Protein AF-A0A7S0RFP2-F1 (afdb_monomer_lite)

Foldseek 3Di:
DDDCPVVLLLVLLVVLQVVLCPVVPQFRDLVSVLVLVCQLCVPDDDDPVRSVVVLCVLCVVANVRGHGSVSSSCQCVPPPPVSNPPSVSSCVSNVPPPPPDDPPCPVVVVVVVVVVVVVVVVVVVVVVVVVVVVVVVVVVVVVVVVVVVVVVVVVVVVD

Sequence (159 aa):
GHCPEHEALEWKVAKVFVMFDLDADGLLCTEELENLMRRVNPHMEFSKEHMASIVSEVFNLYGPTGLPFPGLLATYKADDEAAQGNIDHDLQVLGIEVATACTCNMEMVKARTAEEAAQLRRQIKDLTASKEQAVAEQAARLAEVEARAGELERQVERQ

Structure (mmCIF, N/CA/C/O backbone):
data_AF-A0A7S0RFP2-F1
#
_entry.id   AF-A0A7S0RFP2-F1
#
loop_
_atom_site.group_PDB
_atom_site.id
_atom_site.type_symbol
_atom_site.label_atom_id
_atom_site.label_alt_id
_atom_site.label_comp_id
_atom_site.label_asym_id
_atom_site.label_entity_id
_atom_site.label_seq_id
_atom_site.pdbx_PDB_ins_code
_atom_site.Cartn_x
_atom_site.Cartn_y
_atom_site.Cartn_z
_atom_site.occupancy
_atom_site.B_iso_or_equiv
_atom_site.auth_seq_id
_atom_site.auth_comp_id
_atom_site.auth_asym_id
_atom_site.auth_atom_id
_atom_site.pdbx_PDB_model_num
ATOM 1 N N . GLY A 1 1 ? 22.056 -12.908 26.972 1.00 34.19 1 GLY A N 1
ATOM 2 C CA . GLY A 1 1 ? 21.755 -12.614 25.561 1.00 34.19 1 GLY A CA 1
ATOM 3 C C . GLY A 1 1 ? 20.376 -12.013 25.528 1.00 34.19 1 GLY A C 1
ATOM 4 O O . GLY A 1 1 ? 19.515 -12.558 26.199 1.00 34.19 1 GLY A O 1
ATOM 5 N N . HIS A 1 2 ? 20.226 -10.859 24.884 1.00 34.53 2 HIS A N 1
ATOM 6 C CA . HIS A 1 2 ? 18.984 -10.083 24.805 1.00 34.53 2 HIS A CA 1
ATOM 7 C C . HIS A 1 2 ? 17.819 -10.973 24.337 1.00 34.53 2 HIS A C 1
ATOM 9 O O . HIS A 1 2 ? 17.959 -11.662 23.327 1.00 34.53 2 HIS A O 1
ATOM 15 N N . CYS A 1 3 ? 16.708 -10.994 25.074 1.00 36.12 3 CYS A N 1
ATOM 16 C CA . CYS A 1 3 ? 15.490 -11.668 24.629 1.00 36.12 3 CYS A CA 1
ATOM 17 C C . CYS A 1 3 ? 14.916 -10.905 23.416 1.00 36.12 3 CYS A C 1
ATOM 19 O O . CYS A 1 3 ? 14.792 -9.682 23.488 1.00 36.12 3 CYS A O 1
ATOM 21 N N . PRO A 1 4 ? 14.571 -11.581 22.304 1.00 50.31 4 PRO A N 1
ATOM 22 C CA . PRO A 1 4 ? 14.165 -10.956 21.041 1.00 50.31 4 PRO A CA 1
ATOM 23 C C . PRO A 1 4 ? 12.692 -10.501 21.039 1.00 50.31 4 PRO A C 1
ATOM 25 O O . PRO A 1 4 ? 12.039 -10.510 19.999 1.00 50.31 4 PRO A O 1
ATOM 28 N N . GLU A 1 5 ? 12.135 -10.121 22.192 1.00 48.31 5 GLU A N 1
ATOM 29 C CA . GLU A 1 5 ? 10.727 -9.704 22.302 1.00 48.31 5 GLU A CA 1
ATOM 30 C C . GLU A 1 5 ? 10.433 -8.462 21.447 1.00 48.31 5 GLU A C 1
ATOM 32 O O . GLU A 1 5 ? 9.402 -8.396 20.779 1.00 48.31 5 GLU A O 1
ATOM 37 N N . HIS A 1 6 ? 11.388 -7.529 21.364 1.00 49.31 6 HIS A N 1
ATOM 38 C CA . HIS A 1 6 ? 11.280 -6.346 20.506 1.00 49.31 6 HIS A CA 1
ATOM 39 C C . HIS A 1 6 ? 11.268 -6.682 19.007 1.00 49.31 6 HIS A C 1
ATOM 41 O O . HIS A 1 6 ? 10.477 -6.108 18.263 1.00 49.31 6 HIS A O 1
ATOM 47 N N . GLU A 1 7 ? 12.099 -7.629 18.560 1.00 53.38 7 GLU A N 1
ATOM 48 C CA . GLU A 1 7 ? 12.189 -8.016 17.143 1.00 53.38 7 GLU A CA 1
ATOM 49 C C . GLU A 1 7 ? 10.944 -8.814 16.706 1.00 53.38 7 GLU A C 1
ATOM 51 O O . GLU A 1 7 ? 10.491 -8.719 15.563 1.00 53.38 7 GLU A O 1
ATOM 56 N N . ALA A 1 8 ? 10.328 -9.542 17.646 1.00 71.31 8 ALA A N 1
ATOM 57 C CA . ALA A 1 8 ? 9.048 -10.206 17.434 1.00 71.31 8 ALA A CA 1
ATOM 58 C C . ALA A 1 8 ? 7.892 -9.204 17.277 1.00 71.31 8 ALA A C 1
ATOM 60 O O . ALA A 1 8 ? 7.051 -9.398 16.399 1.00 71.31 8 ALA A O 1
ATOM 61 N N . LEU A 1 9 ? 7.850 -8.133 18.080 1.00 79.38 9 LEU A N 1
ATOM 62 C CA . LEU A 1 9 ? 6.803 -7.108 17.997 1.00 79.38 9 LEU A CA 1
ATOM 63 C C . LEU A 1 9 ? 6.815 -6.384 16.646 1.00 79.38 9 LEU A C 1
ATOM 65 O O . LEU A 1 9 ? 5.778 -6.268 15.999 1.00 79.38 9 LEU A O 1
ATOM 69 N N . GLU A 1 10 ? 7.983 -5.931 16.191 1.00 82.81 10 GLU A N 1
ATOM 70 C CA . GLU A 1 10 ? 8.104 -5.198 14.923 1.00 82.81 10 GLU A CA 1
ATOM 71 C C . GLU A 1 10 ? 7.650 -6.044 13.735 1.00 82.81 10 GLU A C 1
ATOM 73 O O . GLU A 1 10 ? 6.911 -5.572 12.870 1.00 82.81 10 GLU A O 1
ATOM 78 N N . TRP A 1 11 ? 8.031 -7.321 13.722 1.00 83.38 11 TRP A N 1
ATOM 79 C CA . TRP A 1 11 ? 7.605 -8.248 12.682 1.00 83.38 11 TRP A CA 1
ATOM 80 C C . TRP A 1 11 ? 6.096 -8.539 12.728 1.00 83.38 11 TRP A C 1
ATOM 82 O O . TRP A 1 11 ? 5.444 -8.589 11.683 1.00 83.38 11 TRP A O 1
ATOM 92 N N . LYS A 1 12 ? 5.525 -8.690 13.927 1.00 84.00 12 LYS A N 1
ATOM 93 C CA . LYS A 1 12 ? 4.082 -8.872 14.142 1.00 84.00 12 LYS A CA 1
ATOM 94 C C . LYS A 1 12 ? 3.276 -7.673 13.639 1.00 84.00 12 LYS A C 1
ATOM 96 O O . LYS A 1 12 ? 2.341 -7.845 12.860 1.00 84.00 12 LYS A O 1
ATOM 101 N N . VAL A 1 13 ? 3.682 -6.460 14.010 1.00 87.88 13 VAL A N 1
ATOM 102 C CA . VAL A 1 13 ? 3.045 -5.222 13.538 1.00 87.88 13 VAL A CA 1
ATOM 103 C C . VAL A 1 13 ? 3.199 -5.076 12.025 1.00 87.88 13 VAL A C 1
ATOM 105 O O . VAL A 1 13 ? 2.250 -4.681 11.356 1.00 87.88 13 VAL A O 1
ATOM 108 N N . ALA A 1 14 ? 4.342 -5.463 11.451 1.00 88.12 14 ALA A N 1
ATOM 109 C CA . ALA A 1 14 ? 4.543 -5.409 10.002 1.00 88.12 14 ALA A CA 1
ATOM 110 C C . ALA A 1 14 ? 3.559 -6.315 9.246 1.00 88.12 14 ALA A C 1
ATOM 112 O O . ALA A 1 14 ? 3.094 -5.954 8.167 1.00 88.12 14 ALA A O 1
ATOM 113 N N . LYS A 1 15 ? 3.201 -7.475 9.815 1.00 87.81 15 LYS A N 1
ATOM 114 C CA . LYS A 1 15 ? 2.176 -8.359 9.239 1.00 87.81 15 LYS A CA 1
ATOM 115 C C . LYS A 1 15 ? 0.796 -7.719 9.226 1.00 87.81 15 LYS A C 1
ATOM 117 O O . LYS A 1 15 ? 0.098 -7.848 8.225 1.00 87.81 15 LYS A O 1
ATOM 122 N N . VAL A 1 16 ? 0.427 -7.033 10.305 1.00 88.50 16 VAL A N 1
ATOM 123 C CA . VAL A 1 16 ? -0.827 -6.275 10.366 1.00 88.50 16 VAL A CA 1
ATOM 124 C C . VAL A 1 16 ? -0.789 -5.137 9.349 1.00 88.50 16 VAL A C 1
ATOM 126 O O . VAL A 1 16 ? -1.684 -5.042 8.522 1.00 88.50 16 VAL A O 1
ATOM 129 N N . PHE A 1 17 ? 0.281 -4.342 9.334 1.00 90.44 17 PHE A N 1
ATOM 130 C CA . PHE A 1 17 ? 0.429 -3.204 8.428 1.00 90.44 17 PHE A CA 1
ATOM 131 C C . PHE A 1 17 ? 0.223 -3.600 6.959 1.00 90.44 17 PHE A C 1
ATOM 133 O O . PHE A 1 17 ? -0.669 -3.082 6.302 1.00 90.44 17 PHE A O 1
ATOM 140 N N . VAL A 1 18 ? 0.965 -4.603 6.479 1.00 89.69 18 VAL A N 1
ATOM 141 C CA . VAL A 1 18 ? 0.877 -5.085 5.086 1.00 89.69 18 VAL A CA 1
ATOM 142 C C . VAL A 1 18 ? -0.489 -5.699 4.754 1.00 89.69 18 VAL A C 1
ATOM 144 O O . VAL A 1 18 ? -0.877 -5.742 3.593 1.00 89.69 18 VAL A O 1
ATOM 147 N N . MET A 1 19 ? -1.230 -6.206 5.742 1.00 88.44 19 MET A N 1
ATOM 148 C CA . MET A 1 19 ? -2.577 -6.737 5.508 1.00 88.44 19 MET A CA 1
ATOM 149 C C . MET A 1 19 ? -3.609 -5.632 5.242 1.00 88.44 19 MET A C 1
ATOM 151 O O . MET A 1 19 ? -4.615 -5.897 4.579 1.00 88.44 19 MET A O 1
ATOM 155 N N . PHE A 1 20 ? -3.394 -4.440 5.799 1.00 91.56 20 PHE A N 1
ATOM 156 C CA . PHE A 1 20 ? -4.343 -3.331 5.732 1.00 91.56 20 PHE A CA 1
ATOM 157 C C . PHE A 1 20 ? -3.928 -2.213 4.779 1.00 91.56 20 PHE A C 1
ATOM 159 O O . PHE A 1 20 ? -4.813 -1.482 4.369 1.00 91.56 20 PHE A O 1
ATOM 166 N N . ASP A 1 21 ? -2.653 -2.119 4.406 1.00 91.00 21 ASP A N 1
ATOM 167 C CA . ASP A 1 21 ? -2.139 -1.262 3.329 1.00 91.00 21 ASP A CA 1
ATOM 168 C C . ASP A 1 21 ? -2.507 -1.890 1.967 1.00 91.00 21 ASP A C 1
ATOM 170 O O . ASP A 1 21 ? -1.770 -2.708 1.407 1.00 91.00 21 ASP A O 1
ATOM 174 N N . LEU A 1 22 ? -3.734 -1.628 1.506 1.00 90.06 22 LEU A N 1
ATOM 175 C CA . LEU A 1 22 ? -4.366 -2.292 0.363 1.00 90.06 22 LEU A CA 1
ATOM 176 C C . LEU A 1 22 ? -3.885 -1.736 -0.976 1.00 90.06 22 LEU A C 1
ATOM 178 O O . LEU A 1 22 ? -3.852 -2.481 -1.962 1.00 90.06 22 LEU A O 1
ATOM 182 N N . ASP A 1 23 ? -3.560 -0.447 -1.029 1.00 90.12 23 ASP A N 1
ATOM 183 C CA . ASP A 1 23 ? -3.013 0.201 -2.221 1.00 90.12 23 ASP A CA 1
ATOM 184 C C . ASP A 1 23 ? -1.473 0.210 -2.254 1.00 90.12 23 ASP A C 1
ATOM 186 O O . ASP A 1 23 ? -0.891 0.502 -3.306 1.00 90.12 23 ASP A O 1
ATOM 190 N N . ALA A 1 24 ? -0.830 -0.243 -1.170 1.00 89.50 24 ALA A N 1
ATOM 191 C CA . ALA A 1 24 ? 0.615 -0.378 -1.021 1.00 89.50 24 ALA A CA 1
ATOM 192 C C . ALA A 1 24 ? 1.357 0.961 -1.163 1.00 89.50 24 ALA A C 1
ATOM 194 O O . ALA A 1 24 ? 2.487 1.001 -1.672 1.00 89.50 24 ALA A O 1
ATOM 195 N N . ASP A 1 25 ? 0.726 2.059 -0.736 1.00 90.25 25 ASP A N 1
ATOM 196 C CA . ASP A 1 25 ? 1.334 3.389 -0.710 1.00 90.25 25 ASP A CA 1
ATOM 197 C C . ASP A 1 25 ? 2.289 3.578 0.492 1.00 90.25 25 ASP A C 1
ATOM 199 O O . ASP A 1 25 ? 3.114 4.501 0.508 1.00 90.25 25 ASP A O 1
ATOM 203 N N . GLY A 1 26 ? 2.249 2.645 1.452 1.00 91.44 26 GLY A N 1
ATOM 204 C CA . GLY A 1 26 ? 3.067 2.644 2.659 1.00 91.44 26 GLY A CA 1
ATOM 205 C C . GLY A 1 26 ? 2.483 3.460 3.816 1.00 91.44 26 GLY A C 1
ATOM 206 O O . GLY A 1 26 ? 3.211 3.727 4.784 1.00 91.44 26 GLY A O 1
ATOM 207 N N . LEU A 1 27 ? 1.209 3.855 3.746 1.00 93.75 27 LEU A N 1
ATOM 208 C CA . LEU A 1 27 ? 0.464 4.624 4.740 1.00 93.75 27 LEU A CA 1
ATOM 209 C C . LEU A 1 27 ? -0.941 4.034 4.918 1.00 93.75 27 LEU A C 1
ATOM 211 O O . LEU A 1 27 ? -1.710 3.954 3.980 1.00 93.75 27 LEU A O 1
ATOM 215 N N . LEU A 1 28 ? -1.355 3.733 6.152 1.00 92.56 28 LEU A N 1
ATOM 216 C CA . LEU A 1 28 ? -2.760 3.380 6.375 1.00 92.56 28 LEU A CA 1
ATOM 217 C C . LEU A 1 28 ? -3.619 4.644 6.300 1.00 92.56 28 LEU A C 1
ATOM 219 O O . LEU A 1 28 ? -3.530 5.523 7.171 1.00 92.56 28 LEU A O 1
ATOM 223 N N . CYS A 1 29 ? -4.462 4.728 5.276 1.00 93.50 29 CYS A N 1
ATOM 224 C CA . CYS A 1 29 ? -5.453 5.784 5.146 1.00 93.50 29 CYS A CA 1
ATOM 225 C C . CYS A 1 29 ? -6.606 5.587 6.147 1.00 93.50 29 CYS A C 1
ATOM 227 O O . CYS A 1 29 ? -6.672 4.602 6.889 1.00 93.50 29 CYS A O 1
ATOM 229 N N . THR A 1 30 ? -7.538 6.545 6.201 1.00 91.75 30 THR A N 1
ATOM 230 C CA . THR A 1 30 ? -8.682 6.480 7.125 1.00 91.75 30 THR A CA 1
ATOM 231 C C . THR A 1 30 ? -9.455 5.176 6.960 1.00 91.75 30 THR A C 1
ATOM 233 O O . THR A 1 30 ? -9.667 4.478 7.943 1.00 91.75 30 THR A O 1
ATOM 236 N N . GLU A 1 31 ? -9.821 4.799 5.733 1.00 91.25 31 GLU A N 1
ATOM 237 C CA . GLU A 1 31 ? -10.618 3.592 5.478 1.00 91.25 31 GLU A CA 1
ATOM 238 C C . GLU A 1 31 ? -9.897 2.305 5.905 1.00 91.25 31 GLU A C 1
ATOM 240 O O . GLU A 1 31 ? -10.514 1.403 6.478 1.00 91.25 31 GLU A O 1
ATOM 245 N N . GLU A 1 32 ? -8.589 2.227 5.678 1.00 92.25 32 GLU A N 1
ATOM 246 C CA . GLU A 1 32 ? -7.765 1.072 6.040 1.00 92.25 32 GLU A CA 1
ATOM 247 C C . GLU A 1 32 ? -7.588 0.948 7.551 1.00 92.25 32 GLU A C 1
ATOM 249 O O . GLU A 1 32 ? -7.737 -0.146 8.104 1.00 92.25 32 GLU A O 1
ATOM 254 N N . LEU A 1 33 ? -7.357 2.071 8.237 1.00 89.94 33 LEU A N 1
ATOM 255 C CA . LEU A 1 33 ? -7.260 2.103 9.691 1.00 89.94 33 LEU A CA 1
ATOM 256 C C . LEU A 1 33 ? -8.611 1.796 10.356 1.00 89.94 33 LEU A C 1
ATOM 258 O O . LEU A 1 33 ? -8.660 1.045 11.330 1.00 89.94 33 LEU A O 1
ATOM 262 N N . GLU A 1 34 ? -9.723 2.302 9.814 1.00 89.94 34 GLU A N 1
ATOM 263 C CA . GLU A 1 34 ? -11.065 1.936 10.279 1.00 89.94 34 GLU A CA 1
ATOM 264 C C . GLU A 1 34 ? -11.323 0.432 10.131 1.00 89.94 34 GLU A C 1
ATOM 266 O O . GLU A 1 34 ? -11.903 -0.205 11.016 1.00 89.94 34 GLU A O 1
ATOM 271 N N . ASN A 1 35 ? -10.914 -0.145 8.999 1.00 89.56 35 ASN A N 1
ATOM 272 C CA . ASN A 1 35 ? -11.055 -1.570 8.736 1.00 89.56 35 ASN A CA 1
ATOM 273 C C . ASN A 1 35 ? -10.214 -2.398 9.717 1.00 89.56 35 ASN A C 1
ATOM 275 O O . ASN A 1 35 ? -10.705 -3.398 10.245 1.00 89.56 35 ASN A O 1
ATOM 279 N N . LEU A 1 36 ? -8.992 -1.948 10.018 1.00 89.25 36 LEU A N 1
ATOM 280 C CA . LEU A 1 36 ? -8.151 -2.529 11.061 1.00 89.25 36 LEU A CA 1
ATOM 281 C C . LEU A 1 36 ? -8.886 -2.526 12.397 1.00 89.25 36 LEU A C 1
ATOM 283 O O . LEU A 1 36 ? -9.108 -3.599 12.955 1.00 89.25 36 LEU A O 1
ATOM 287 N N . MET A 1 37 ? -9.356 -1.361 12.854 1.00 86.56 37 MET A N 1
ATOM 288 C CA . MET A 1 37 ? -10.046 -1.208 14.140 1.00 86.56 37 MET A CA 1
ATOM 289 C C . MET A 1 37 ? -11.304 -2.076 14.256 1.00 86.56 37 MET A C 1
ATOM 291 O O . MET A 1 37 ? -11.516 -2.714 15.288 1.00 86.56 37 MET A O 1
ATOM 295 N N . ARG A 1 38 ? -12.123 -2.151 13.198 1.00 87.00 38 ARG A N 1
ATOM 296 C CA . ARG A 1 38 ? -13.321 -3.010 13.181 1.00 87.00 38 ARG A CA 1
ATOM 297 C C . ARG A 1 38 ? -12.973 -4.492 13.218 1.00 87.00 38 ARG A C 1
ATOM 299 O O . ARG A 1 38 ? -13.678 -5.260 13.867 1.00 87.00 38 ARG A O 1
ATOM 306 N N . ARG A 1 39 ? -11.919 -4.909 12.512 1.00 86.50 39 ARG A N 1
ATOM 307 C CA . ARG A 1 39 ? -11.520 -6.318 12.482 1.00 86.50 39 ARG A CA 1
ATOM 308 C C . ARG A 1 39 ? -10.881 -6.772 13.787 1.00 86.50 39 ARG A C 1
ATOM 310 O O . ARG A 1 39 ? -11.156 -7.894 14.186 1.00 86.50 39 ARG A O 1
ATOM 317 N N . VAL A 1 40 ? -10.081 -5.936 14.452 1.00 83.75 40 VAL A N 1
ATOM 318 C CA . VAL A 1 40 ? -9.489 -6.295 15.757 1.00 83.75 40 VAL A CA 1
ATOM 319 C C . VAL A 1 40 ? -10.510 -6.238 16.899 1.00 83.75 40 VAL A C 1
ATOM 321 O O . VAL A 1 40 ? -10.383 -6.981 17.866 1.00 83.75 40 VAL A O 1
ATOM 324 N N . ASN A 1 41 ? -11.566 -5.423 16.769 1.00 81.00 41 ASN A N 1
ATOM 325 C CA . ASN A 1 41 ? -12.629 -5.284 17.769 1.00 81.00 41 ASN A CA 1
ATOM 326 C C . ASN A 1 41 ? -14.029 -5.551 17.178 1.00 81.00 41 ASN A C 1
ATOM 328 O O . ASN A 1 41 ? -14.871 -4.650 17.151 1.00 81.00 41 ASN A O 1
ATOM 332 N N . PRO A 1 42 ? -14.342 -6.792 16.756 1.00 78.00 42 PRO A N 1
ATOM 333 C CA . PRO A 1 42 ? -15.610 -7.113 16.091 1.00 78.00 42 PRO A CA 1
ATOM 334 C C . PRO A 1 42 ? -16.843 -6.960 16.997 1.00 78.00 42 PRO A C 1
ATOM 336 O O . PRO A 1 42 ? -17.970 -6.916 16.512 1.00 78.00 42 PRO A O 1
ATOM 339 N N . HIS A 1 43 ? -16.645 -6.889 18.315 1.00 75.19 43 HIS A N 1
ATOM 340 C CA . HIS A 1 43 ? -17.710 -6.711 19.304 1.00 75.19 43 HIS A CA 1
ATOM 341 C C . HIS A 1 43 ? -17.973 -5.244 19.665 1.00 75.19 43 HIS A C 1
ATOM 343 O O . HIS A 1 43 ? -18.878 -4.967 20.451 1.00 75.19 43 HIS A O 1
ATOM 349 N N . MET A 1 44 ? -17.181 -4.312 19.130 1.00 76.38 44 MET A N 1
ATOM 350 C CA . MET A 1 44 ? -17.283 -2.892 19.439 1.00 76.38 44 MET A CA 1
ATOM 351 C C . MET A 1 44 ? -17.885 -2.143 18.250 1.00 76.38 44 MET A C 1
ATOM 353 O O . MET A 1 44 ? -17.263 -1.993 17.200 1.00 76.38 44 MET A O 1
ATOM 357 N N . GLU A 1 45 ? -19.113 -1.656 18.418 1.00 74.94 45 GLU A N 1
ATOM 358 C CA . GLU A 1 45 ? -19.753 -0.802 17.421 1.00 74.94 45 GLU A CA 1
ATOM 359 C C . GLU A 1 45 ? -19.342 0.653 17.648 1.00 74.94 45 GLU A C 1
ATOM 361 O O . GLU A 1 45 ? -19.824 1.332 18.555 1.00 74.94 45 GLU A O 1
ATOM 366 N N . PHE A 1 46 ? -18.441 1.150 16.807 1.00 76.50 46 PHE A N 1
ATOM 367 C CA . PHE A 1 46 ? -18.144 2.574 16.754 1.00 76.50 46 PHE A CA 1
ATOM 368 C C . PHE A 1 46 ? -19.156 3.280 15.854 1.00 76.50 46 PHE A C 1
ATOM 370 O O . PHE A 1 46 ? -19.360 2.895 14.698 1.00 76.50 46 PHE A O 1
ATOM 377 N N . SER A 1 47 ? -19.754 4.364 16.353 1.00 85.75 47 SER A N 1
ATOM 378 C CA . SER A 1 47 ? -20.445 5.309 15.478 1.00 85.75 47 SER A CA 1
ATOM 379 C C . SER A 1 47 ? -19.446 5.902 14.478 1.00 85.75 47 SER A C 1
ATOM 381 O O . SER A 1 47 ? -18.249 6.006 14.762 1.00 85.75 47 SER A O 1
ATOM 383 N N . LYS A 1 48 ? -19.929 6.322 13.302 1.00 83.81 48 LYS A N 1
ATOM 384 C CA . LYS A 1 48 ? -19.070 6.947 12.280 1.00 83.81 48 LYS A CA 1
ATOM 385 C C . LYS A 1 48 ? -18.308 8.160 12.826 1.00 83.81 48 LYS A C 1
ATOM 387 O O . LYS A 1 48 ? -17.148 8.353 12.489 1.00 83.81 48 LYS A O 1
ATOM 392 N N . GLU A 1 49 ? -18.943 8.944 13.694 1.00 86.75 49 GLU A N 1
ATOM 393 C CA . GLU A 1 49 ? -18.344 10.139 14.297 1.00 86.75 49 GLU A CA 1
ATOM 394 C C . GLU A 1 49 ? -17.243 9.793 15.308 1.00 86.75 49 GLU A C 1
ATOM 396 O O . GLU A 1 49 ? -16.172 10.394 15.271 1.00 86.75 49 GLU A O 1
ATOM 401 N N . HIS A 1 50 ? -17.456 8.791 16.171 1.00 86.19 50 HIS A N 1
ATOM 402 C CA . HIS A 1 50 ? -16.418 8.345 17.107 1.00 86.19 50 HIS A CA 1
ATOM 403 C C . HIS A 1 50 ? -15.236 7.705 16.383 1.00 86.19 50 HIS A C 1
ATOM 405 O O . HIS A 1 50 ? -14.093 7.980 16.735 1.00 86.19 50 HIS A O 1
ATOM 411 N N . MET A 1 51 ? -15.501 6.905 15.348 1.00 87.50 51 MET A N 1
ATOM 412 C CA . MET A 1 51 ? -14.452 6.311 14.524 1.00 87.50 51 MET A CA 1
ATOM 413 C C . MET A 1 51 ? -13.576 7.395 13.878 1.00 87.50 51 MET A C 1
ATOM 415 O O . MET A 1 51 ? -12.359 7.379 14.043 1.00 87.50 51 MET A O 1
ATOM 419 N N . ALA A 1 52 ? -14.191 8.394 13.236 1.00 87.50 52 ALA A N 1
ATOM 420 C CA . ALA A 1 52 ? -13.464 9.510 12.635 1.00 87.50 52 ALA A CA 1
ATOM 421 C C . ALA A 1 52 ? -12.659 10.315 13.672 1.00 87.50 52 ALA A C 1
ATOM 423 O O . ALA A 1 52 ? -11.537 10.731 13.386 1.00 87.50 52 ALA A O 1
ATOM 424 N N . SER A 1 53 ? -13.199 10.505 14.882 1.00 90.06 53 SER A N 1
ATOM 425 C CA . SER A 1 53 ? -12.494 11.194 15.970 1.00 90.06 53 SER A CA 1
ATOM 426 C C . SER A 1 53 ? -11.243 10.436 16.415 1.00 90.06 53 SER A C 1
ATOM 428 O O . SER A 1 53 ? -10.186 11.046 16.555 1.00 90.06 53 SER A O 1
ATOM 430 N N . ILE A 1 54 ? -11.346 9.118 16.607 1.00 86.19 54 ILE A N 1
ATOM 431 C CA . ILE A 1 54 ? -10.214 8.275 17.015 1.00 86.19 54 ILE A CA 1
ATOM 432 C C . ILE A 1 54 ? -9.151 8.256 15.914 1.00 86.19 54 ILE A C 1
ATOM 434 O O . ILE A 1 54 ? -7.977 8.496 16.185 1.00 86.19 54 ILE A O 1
ATOM 438 N N . VAL A 1 55 ? -9.555 8.029 14.660 1.00 88.81 55 VAL A N 1
ATOM 439 C CA . VAL A 1 55 ? -8.627 8.026 13.519 1.00 88.81 55 VAL A CA 1
ATOM 440 C C . VAL A 1 55 ? -7.922 9.376 13.384 1.00 88.81 55 VAL A C 1
ATOM 442 O O . VAL A 1 55 ? -6.706 9.419 13.202 1.00 88.81 55 VAL A O 1
ATOM 445 N N . SER A 1 56 ? -8.652 10.485 13.532 1.00 88.75 56 SER A N 1
ATOM 446 C CA . SER A 1 56 ? -8.055 11.819 13.474 1.00 88.75 56 SER A CA 1
ATOM 447 C C . SER A 1 56 ? -7.047 12.057 14.598 1.00 88.75 56 SER A C 1
ATOM 449 O O . SER A 1 56 ? -6.035 12.715 14.363 1.00 88.75 56 SER A O 1
ATOM 451 N N . GLU A 1 57 ? -7.301 11.552 15.806 1.00 88.00 57 GLU A N 1
ATOM 452 C CA . GLU A 1 57 ? -6.361 11.656 16.923 1.00 88.00 57 GLU A CA 1
ATOM 453 C C . GLU A 1 57 ? -5.081 10.856 16.649 1.00 88.00 57 GLU A C 1
ATOM 455 O O . GLU A 1 57 ? -3.978 11.388 16.789 1.00 88.00 57 GLU A O 1
ATOM 460 N N . VAL A 1 58 ? -5.221 9.625 16.149 1.00 87.25 58 VAL A N 1
ATOM 461 C CA . VAL A 1 58 ? -4.087 8.786 15.735 1.00 87.25 58 VAL A CA 1
ATOM 462 C C . VAL A 1 58 ? -3.260 9.482 14.650 1.00 87.25 58 VAL A C 1
ATOM 464 O O . VAL A 1 58 ? -2.035 9.542 14.751 1.00 87.25 58 VAL A O 1
ATOM 467 N N . PHE A 1 59 ? -3.900 10.069 13.639 1.00 90.44 59 PHE A N 1
ATOM 468 C CA . PHE A 1 59 ? -3.195 10.787 12.574 1.00 90.44 59 PHE A CA 1
ATOM 469 C C . PHE A 1 59 ? -2.478 12.035 13.096 1.00 90.44 59 PHE A C 1
ATOM 471 O O . PHE A 1 59 ? -1.330 12.286 12.733 1.00 90.44 59 PHE A O 1
ATOM 478 N N . ASN A 1 60 ? -3.087 12.785 14.014 1.00 88.88 60 ASN A N 1
ATOM 479 C CA . ASN A 1 60 ? -2.437 13.952 14.616 1.00 88.88 60 ASN A CA 1
ATOM 480 C C . ASN A 1 60 ? -1.170 13.593 15.407 1.00 88.88 60 ASN A C 1
ATOM 482 O O . ASN A 1 60 ? -0.235 14.392 15.448 1.00 88.88 60 ASN A O 1
ATOM 486 N N . LEU A 1 61 ? -1.131 12.411 16.026 1.00 85.75 61 LEU A N 1
ATOM 487 C CA . LEU A 1 61 ? 0.002 11.967 16.840 1.00 85.75 61 LEU A CA 1
ATOM 488 C C . LEU A 1 61 ? 1.089 11.260 16.025 1.00 85.75 61 LEU A C 1
ATOM 490 O O . LEU A 1 61 ? 2.274 11.420 16.316 1.00 85.75 61 LEU A O 1
ATOM 494 N N . TYR A 1 62 ? 0.698 10.488 15.011 1.00 86.25 62 TYR A N 1
ATOM 495 C CA . TYR A 1 62 ? 1.589 9.518 14.372 1.00 86.25 62 TYR A CA 1
ATOM 496 C C . TYR A 1 62 ? 1.737 9.692 12.854 1.00 86.25 62 TYR A C 1
ATOM 498 O O . TYR A 1 62 ? 2.634 9.084 12.269 1.00 86.25 62 TYR A O 1
ATOM 506 N N . GLY A 1 63 ? 0.913 10.524 12.207 1.00 85.25 63 GLY A N 1
ATOM 507 C CA . GLY A 1 63 ? 0.984 10.749 10.762 1.00 85.25 63 GLY A CA 1
ATOM 508 C C . GLY A 1 63 ? -0.209 11.539 10.202 1.00 85.25 63 GLY A C 1
ATOM 509 O O . GLY A 1 63 ? -1.265 10.957 9.967 1.00 85.25 63 GLY A O 1
ATOM 510 N N . PRO A 1 64 ? -0.078 12.855 9.940 1.00 82.12 64 PRO A N 1
ATOM 511 C CA . PRO A 1 64 ? -1.213 13.708 9.561 1.00 82.12 64 PRO A CA 1
ATOM 512 C C . PRO A 1 64 ? -1.781 13.411 8.166 1.00 82.12 64 PRO A C 1
ATOM 514 O O . PRO A 1 64 ? -2.890 13.833 7.849 1.00 82.12 64 PRO A O 1
ATOM 517 N N . THR A 1 65 ? -1.025 12.709 7.321 1.00 84.75 65 THR A N 1
ATOM 518 C CA . THR A 1 65 ? -1.429 12.307 5.965 1.00 84.75 65 THR A CA 1
ATOM 519 C C . THR A 1 65 ? -1.882 10.848 5.882 1.00 84.75 65 THR A C 1
ATOM 521 O O . THR A 1 65 ? -2.224 10.396 4.798 1.00 84.75 65 THR A O 1
ATOM 524 N N . GLY A 1 66 ? -1.858 10.114 6.995 1.00 88.69 66 GLY A N 1
ATOM 525 C CA . GLY A 1 66 ? -2.013 8.661 7.048 1.00 88.69 66 GLY A CA 1
ATOM 526 C C . GLY A 1 66 ? -1.032 8.062 8.052 1.00 88.69 66 GLY A C 1
ATOM 527 O O . GLY A 1 66 ? -0.023 8.689 8.381 1.00 88.69 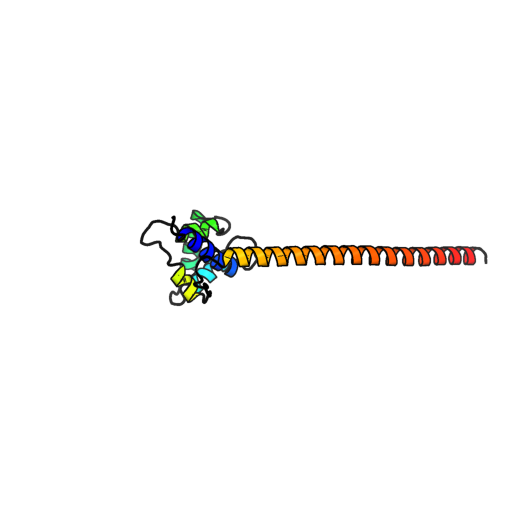66 GLY A O 1
ATOM 528 N N . LEU A 1 67 ? -1.323 6.865 8.558 1.00 92.81 67 LEU A N 1
ATOM 529 C CA . LEU A 1 67 ? -0.522 6.228 9.603 1.00 92.81 67 LEU A CA 1
ATOM 530 C C . LEU A 1 67 ? 0.605 5.385 8.978 1.00 92.81 67 LEU A C 1
ATOM 532 O O . LEU A 1 67 ? 0.322 4.315 8.440 1.00 92.81 67 LEU A O 1
ATOM 536 N N . PRO A 1 68 ? 1.882 5.806 9.054 1.00 93.31 68 PRO A N 1
ATOM 537 C CA . PRO A 1 68 ? 2.991 5.014 8.538 1.00 93.31 68 PRO A CA 1
ATOM 538 C C . PRO A 1 68 ? 3.324 3.859 9.492 1.00 93.3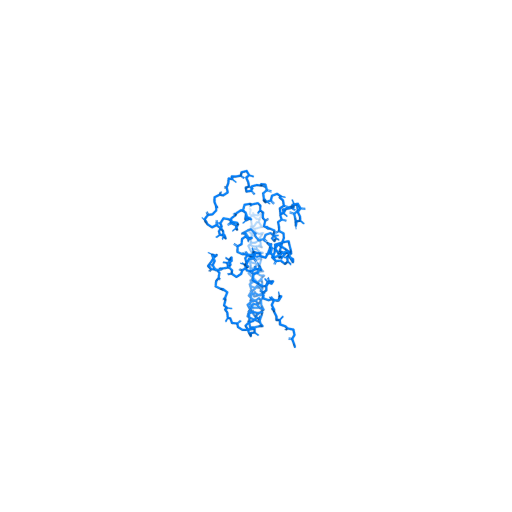1 68 PRO A C 1
ATOM 540 O O . PRO A 1 68 ? 2.993 3.897 10.680 1.00 93.31 68 PRO A O 1
ATOM 543 N N . PHE A 1 69 ? 4.075 2.864 9.009 1.00 91.88 69 PHE A N 1
ATOM 544 C CA . PHE A 1 69 ? 4.499 1.715 9.822 1.00 91.88 69 PHE A CA 1
ATOM 545 C C . PHE A 1 69 ? 5.124 2.092 11.184 1.00 91.88 69 PHE A C 1
ATOM 547 O O . PHE A 1 69 ? 4.703 1.527 12.196 1.00 91.88 69 PHE A O 1
ATOM 554 N N . PRO A 1 70 ? 6.062 3.062 11.283 1.00 90.12 70 PRO A N 1
ATOM 555 C CA . PRO A 1 70 ? 6.609 3.479 12.576 1.00 90.12 70 PRO A CA 1
ATOM 556 C C . PRO A 1 70 ? 5.555 4.075 13.515 1.00 90.12 70 PRO A C 1
ATOM 558 O O . PRO A 1 70 ? 5.681 3.939 14.729 1.00 90.12 70 PRO A O 1
ATOM 561 N N . GLY A 1 71 ? 4.524 4.714 12.957 1.00 89.50 71 GLY A N 1
ATOM 562 C CA . GLY A 1 71 ? 3.402 5.270 13.704 1.00 89.50 71 GLY A CA 1
ATOM 563 C C . GLY A 1 71 ? 2.538 4.174 14.317 1.00 89.50 71 GLY A C 1
ATOM 564 O O . GLY A 1 71 ? 2.317 4.184 15.522 1.00 89.50 71 GLY A O 1
ATOM 565 N N . LEU A 1 72 ? 2.140 3.175 13.520 1.00 89.50 72 LEU A N 1
ATOM 566 C CA . LEU A 1 72 ? 1.411 2.005 14.026 1.00 89.50 72 LEU A CA 1
ATOM 567 C C . LEU A 1 72 ? 2.240 1.244 15.068 1.00 89.50 72 LEU A C 1
ATOM 569 O O . LEU A 1 72 ? 1.745 0.848 16.111 1.00 89.50 72 LEU A O 1
ATOM 573 N N . LEU A 1 73 ? 3.537 1.070 14.830 1.00 88.38 73 LEU A N 1
ATOM 574 C CA . LEU A 1 73 ? 4.418 0.414 15.789 1.00 88.38 73 LEU A CA 1
ATOM 575 C C . LEU A 1 73 ? 4.510 1.172 17.121 1.00 88.38 73 LEU A C 1
ATOM 577 O O . LEU A 1 73 ? 4.600 0.545 18.175 1.00 88.38 73 LEU A O 1
ATOM 581 N N . ALA A 1 74 ? 4.473 2.505 17.087 1.00 87.12 74 ALA A N 1
ATOM 582 C CA . ALA A 1 74 ? 4.486 3.327 18.288 1.00 87.12 74 ALA A CA 1
ATOM 583 C C . ALA A 1 74 ? 3.214 3.155 19.135 1.00 87.12 74 ALA A C 1
ATOM 585 O O . ALA A 1 74 ? 3.317 3.214 20.359 1.00 87.12 74 ALA A O 1
ATOM 586 N N . THR A 1 75 ? 2.053 2.863 18.531 1.00 83.62 75 THR A N 1
ATOM 587 C CA . THR A 1 75 ? 0.817 2.602 19.295 1.00 83.62 75 THR A CA 1
ATOM 588 C C . THR A 1 75 ? 0.895 1.312 20.108 1.00 83.62 75 THR A C 1
ATOM 590 O O . THR A 1 75 ? 0.241 1.211 21.135 1.00 83.62 75 THR A O 1
ATOM 593 N N . TYR A 1 76 ? 1.716 0.346 19.684 1.00 80.69 76 TYR A N 1
ATOM 594 C CA . TYR A 1 76 ? 1.966 -0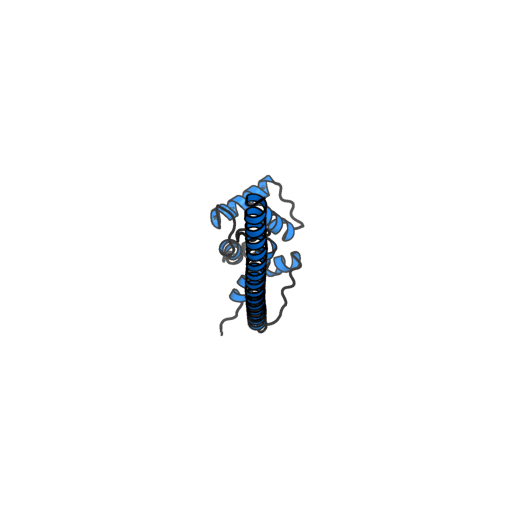.901 20.418 1.00 80.69 76 TYR A CA 1
ATOM 595 C C . TYR A 1 76 ? 3.180 -0.838 21.359 1.00 80.69 76 TYR A C 1
ATOM 597 O O . TYR A 1 76 ? 3.322 -1.692 22.230 1.00 80.69 76 TYR A O 1
ATOM 605 N N . LYS A 1 77 ? 4.080 0.137 21.169 1.00 77.50 77 LYS A N 1
ATOM 606 C CA . LYS A 1 77 ? 5.292 0.325 21.990 1.00 77.50 77 LYS A CA 1
ATOM 607 C C . LYS A 1 77 ? 5.095 1.275 23.174 1.00 77.50 77 LYS A C 1
ATOM 609 O O . LYS A 1 77 ? 6.011 1.379 23.980 1.00 77.50 77 LYS A O 1
ATOM 614 N N . ALA A 1 78 ? 3.982 2.003 23.259 1.00 66.75 78 ALA A N 1
ATOM 615 C CA . ALA A 1 78 ? 3.769 2.966 24.334 1.00 66.75 78 ALA A CA 1
ATOM 616 C C . ALA A 1 78 ? 3.832 2.268 25.709 1.00 66.75 78 ALA A C 1
ATOM 618 O O . ALA A 1 78 ? 3.042 1.370 25.981 1.00 66.75 78 ALA A O 1
ATOM 619 N N . ASP A 1 79 ? 4.767 2.693 26.568 1.00 53.19 79 ASP A N 1
ATOM 620 C CA . ASP A 1 79 ? 5.044 2.135 27.908 1.00 53.19 79 ASP A CA 1
ATOM 621 C C . ASP A 1 79 ? 3.897 2.304 28.933 1.00 53.19 79 ASP A C 1
ATOM 623 O O . ASP A 1 79 ? 4.063 2.011 30.117 1.00 53.19 79 ASP A O 1
ATOM 627 N N . ASP A 1 80 ? 2.733 2.790 28.508 1.00 53.84 80 ASP A N 1
ATOM 628 C CA . ASP A 1 80 ? 1.556 2.914 29.359 1.00 53.84 80 ASP A CA 1
ATOM 629 C C . ASP A 1 80 ? 0.879 1.537 29.471 1.00 53.84 80 ASP A C 1
ATOM 631 O O . ASP A 1 80 ? 0.469 0.959 28.462 1.00 53.84 80 ASP A O 1
ATOM 635 N N . GLU A 1 81 ? 0.736 0.994 30.686 1.00 51.28 81 GLU A N 1
ATOM 636 C CA . GLU A 1 81 ? 0.101 -0.318 30.934 1.00 51.28 81 GLU A CA 1
ATOM 637 C C . GLU A 1 81 ? -1.331 -0.405 30.361 1.00 51.28 81 GLU A C 1
ATOM 639 O O . GLU A 1 81 ? -1.847 -1.497 30.134 1.00 51.28 81 GLU A O 1
ATOM 644 N N . ALA A 1 82 ? -1.968 0.740 30.086 1.00 47.34 82 ALA A N 1
ATOM 645 C CA . ALA A 1 82 ? -3.283 0.834 29.455 1.00 47.34 82 ALA A CA 1
ATOM 646 C C . ALA A 1 82 ? -3.256 0.826 27.910 1.00 47.34 82 ALA A C 1
ATOM 648 O O . ALA A 1 82 ? -4.275 0.521 27.292 1.00 47.34 82 ALA A O 1
ATOM 649 N N . ALA A 1 83 ? -2.120 1.163 27.288 1.00 48.91 83 ALA A N 1
ATOM 650 C CA . ALA A 1 83 ? -1.945 1.290 25.837 1.00 48.91 83 ALA A CA 1
ATOM 651 C C . ALA A 1 83 ? -1.145 0.133 25.218 1.00 48.91 83 ALA A C 1
ATOM 653 O O . ALA A 1 83 ? -0.862 0.154 24.021 1.00 48.91 83 ALA A O 1
ATOM 654 N N . GLN A 1 84 ? -0.821 -0.898 26.004 1.00 52.53 84 GLN A N 1
ATOM 655 C CA . GLN A 1 84 ? -0.326 -2.174 25.494 1.00 52.53 84 GLN A CA 1
ATOM 656 C C . GLN A 1 84 ? -1.446 -2.872 24.716 1.00 52.53 84 GLN A C 1
ATOM 658 O O . GLN A 1 84 ? -2.073 -3.821 25.190 1.00 52.53 84 GLN A O 1
ATOM 663 N N . GLY A 1 85 ? -1.717 -2.388 23.501 1.00 59.53 85 GLY A N 1
ATOM 664 C CA . GLY A 1 85 ? -2.438 -3.157 22.505 1.00 59.53 85 GLY A CA 1
ATOM 665 C C . GLY A 1 85 ? -1.792 -4.535 22.458 1.00 59.53 85 GLY A C 1
ATOM 666 O O . GLY A 1 85 ? -0.582 -4.668 22.257 1.00 59.53 85 GLY A O 1
ATOM 667 N N . ASN A 1 86 ? -2.565 -5.573 22.747 1.00 74.06 86 ASN A N 1
ATOM 668 C CA . ASN A 1 86 ? -2.019 -6.913 22.760 1.00 74.06 86 ASN A CA 1
ATOM 669 C C . ASN A 1 86 ? -1.925 -7.378 21.307 1.00 74.06 86 ASN A C 1
ATOM 671 O O . ASN A 1 86 ? -2.863 -7.965 20.776 1.00 74.06 86 ASN A O 1
ATOM 675 N N . ILE A 1 87 ? -0.791 -7.099 20.661 1.00 80.81 87 ILE A N 1
ATOM 676 C CA . ILE A 1 87 ? -0.571 -7.464 19.259 1.00 80.81 87 ILE A CA 1
ATOM 677 C C . ILE A 1 87 ? -0.816 -8.962 19.016 1.00 80.81 87 ILE A C 1
ATOM 679 O O . ILE A 1 87 ? -1.289 -9.342 17.953 1.00 80.81 87 ILE A O 1
ATOM 683 N N . ASP A 1 88 ? -0.542 -9.827 19.999 1.00 78.62 88 ASP A N 1
ATOM 684 C CA . ASP A 1 88 ? -0.815 -11.261 19.896 1.00 78.62 88 ASP A CA 1
ATOM 685 C C . ASP A 1 88 ? -2.317 -11.563 19.867 1.00 78.62 88 ASP A C 1
ATOM 687 O O . ASP A 1 88 ? -2.761 -12.409 19.088 1.00 78.62 88 ASP A O 1
ATOM 691 N N . HIS A 1 89 ? -3.104 -10.847 20.671 1.00 82.12 89 HIS A N 1
ATOM 692 C CA . HIS A 1 89 ? -4.562 -10.911 20.616 1.00 82.12 89 HIS A CA 1
ATOM 693 C C . HIS A 1 89 ? -5.083 -10.400 19.269 1.00 82.12 89 HIS A C 1
ATOM 695 O O . HIS A 1 89 ? -5.873 -11.086 18.625 1.00 82.12 89 HIS A O 1
ATOM 701 N N . ASP A 1 90 ? -4.597 -9.249 18.802 1.00 83.88 90 ASP A N 1
ATOM 702 C CA . ASP A 1 90 ? -5.027 -8.668 17.528 1.00 83.88 90 ASP A CA 1
ATOM 703 C C . ASP A 1 90 ? -4.740 -9.621 16.361 1.00 83.88 90 ASP A C 1
ATOM 705 O O . ASP A 1 90 ? -5.618 -9.881 15.542 1.00 83.88 90 ASP A O 1
ATOM 709 N N . LEU A 1 91 ? -3.552 -10.232 16.311 1.00 81.62 91 LEU A N 1
ATOM 710 C CA . LEU A 1 91 ? -3.207 -11.229 15.292 1.00 81.62 91 LEU A CA 1
ATOM 711 C C . LEU A 1 91 ? -4.129 -12.452 15.335 1.00 81.62 91 LEU A C 1
ATOM 713 O O . LEU A 1 91 ? -4.536 -12.945 14.281 1.00 81.62 91 LEU A O 1
ATOM 717 N N . GLN A 1 92 ? -4.477 -12.927 16.535 1.00 81.00 92 GLN A N 1
ATOM 718 C CA . GLN A 1 92 ? -5.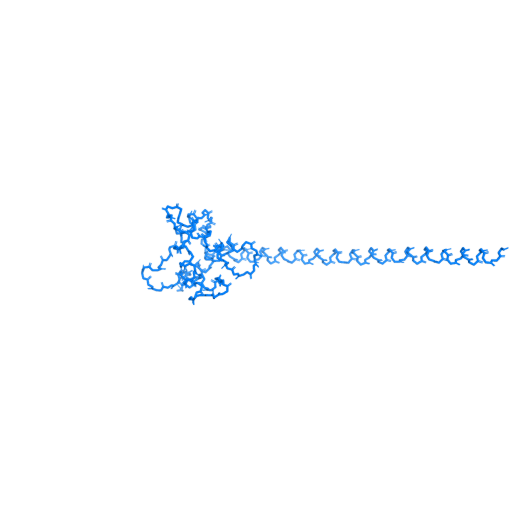399 -14.048 16.707 1.00 81.00 92 GLN A CA 1
ATOM 719 C C . GLN A 1 92 ? -6.798 -13.707 16.182 1.00 81.00 92 GLN A C 1
ATOM 721 O O . GLN A 1 92 ? -7.384 -14.511 15.456 1.00 81.00 92 GLN A O 1
ATOM 726 N N . VAL A 1 93 ? -7.316 -12.518 16.501 1.00 83.56 93 VAL A N 1
ATOM 727 C CA . VAL A 1 93 ? -8.624 -12.053 16.015 1.00 83.56 93 VAL A CA 1
ATOM 728 C C . VAL A 1 93 ? -8.613 -11.867 14.495 1.00 83.56 93 VAL A C 1
ATOM 730 O O . VAL A 1 93 ? -9.565 -12.250 13.816 1.00 83.56 93 VAL A O 1
ATOM 733 N N . LEU A 1 94 ? -7.516 -11.347 13.943 1.00 82.06 94 LEU A N 1
ATOM 734 C CA . LEU A 1 94 ? -7.330 -11.173 12.502 1.00 82.06 94 LEU A CA 1
ATOM 735 C C . LEU A 1 94 ? -7.133 -12.495 11.745 1.00 82.06 94 LEU A C 1
ATOM 737 O O . LEU A 1 94 ? -7.101 -12.490 10.514 1.00 82.06 94 LEU A O 1
ATOM 741 N N . GLY A 1 95 ? -6.987 -13.622 12.450 1.00 77.44 95 GLY A N 1
ATOM 742 C CA . GLY A 1 95 ? -6.669 -14.913 11.842 1.00 77.44 95 GLY A CA 1
ATOM 743 C C . GLY A 1 95 ? -5.299 -14.922 11.159 1.00 77.44 95 GLY A C 1
ATOM 744 O O . GLY A 1 95 ? -5.071 -15.707 10.239 1.00 77.44 95 GLY A O 1
ATOM 745 N N . ILE A 1 96 ? -4.387 -14.038 11.575 1.00 74.31 96 ILE A N 1
ATOM 746 C CA . ILE A 1 96 ? -3.017 -14.024 11.074 1.00 74.31 96 ILE A CA 1
ATOM 747 C C . ILE A 1 96 ? -2.283 -15.165 11.765 1.00 74.31 96 ILE A C 1
ATOM 749 O O . ILE A 1 96 ? -1.975 -15.088 12.952 1.00 74.31 96 ILE A O 1
ATOM 753 N N . GLU A 1 97 ? -1.985 -16.231 11.018 1.00 64.75 97 GLU A N 1
ATOM 754 C CA . GLU A 1 97 ? -1.132 -17.312 11.505 1.00 64.75 97 GLU A CA 1
ATOM 755 C C . GLU A 1 97 ? 0.293 -16.795 11.713 1.00 64.75 97 GLU A C 1
ATOM 757 O O . GLU A 1 97 ? 1.160 -16.793 10.834 1.00 64.75 97 GLU A O 1
ATOM 762 N N . VAL A 1 98 ? 0.528 -16.341 12.935 1.00 56.78 98 VAL A N 1
ATOM 763 C CA . VAL A 1 98 ? 1.846 -16.100 13.486 1.00 56.78 98 VAL A CA 1
ATOM 764 C C . VAL A 1 98 ? 2.437 -17.481 13.715 1.00 56.78 98 VAL A C 1
ATOM 766 O O . VAL A 1 98 ? 2.142 -18.121 14.720 1.00 56.78 98 VAL A O 1
ATOM 769 N N . ALA A 1 99 ? 3.209 -18.006 12.761 1.00 50.44 99 ALA A N 1
ATOM 770 C CA . ALA A 1 99 ? 3.942 -19.238 13.008 1.00 50.44 99 ALA A CA 1
ATOM 771 C C . ALA A 1 99 ? 4.766 -19.020 14.285 1.00 50.44 99 ALA A C 1
ATOM 773 O O . ALA A 1 99 ? 5.739 -18.266 14.271 1.00 50.44 99 ALA A O 1
ATOM 774 N N . THR A 1 100 ? 4.373 -19.659 15.392 1.00 46.84 100 THR A N 1
ATOM 775 C CA . THR A 1 100 ? 5.155 -19.754 16.629 1.00 46.84 100 THR A CA 1
ATOM 776 C C . THR A 1 100 ? 6.340 -20.677 16.370 1.00 46.84 100 THR A C 1
ATOM 778 O O . THR A 1 100 ? 6.515 -21.717 16.996 1.00 46.84 100 THR A O 1
ATOM 781 N N . ALA A 1 101 ? 7.136 -20.340 15.365 1.00 41.09 101 ALA A N 1
ATOM 782 C CA . ALA A 1 101 ? 8.434 -20.907 15.150 1.00 41.09 101 ALA A CA 1
ATOM 783 C C . ALA A 1 101 ? 9.399 -19.946 15.829 1.00 41.09 101 ALA A C 1
ATOM 785 O O . ALA A 1 101 ? 9.603 -18.815 15.391 1.00 41.09 101 ALA A O 1
ATOM 786 N N . CYS A 1 102 ? 9.963 -20.431 16.931 1.00 36.88 102 CYS A N 1
ATOM 787 C CA . CYS A 1 102 ? 11.298 -20.088 17.395 1.00 36.88 102 CYS A CA 1
ATOM 788 C C . CYS A 1 102 ? 12.176 -19.537 16.250 1.00 36.88 102 CYS A C 1
ATOM 790 O O . CYS A 1 102 ? 12.137 -20.051 15.132 1.00 36.88 102 CYS A O 1
ATOM 792 N N . THR A 1 103 ? 12.937 -18.483 16.537 1.00 47.00 103 THR A N 1
ATOM 793 C CA . THR A 1 103 ? 13.745 -17.646 15.631 1.00 47.00 103 THR A CA 1
ATOM 794 C C . THR A 1 103 ? 14.801 -18.404 14.807 1.00 47.00 103 THR A C 1
ATOM 796 O O . THR A 1 103 ? 15.999 -18.187 14.961 1.00 47.00 103 THR A O 1
ATOM 799 N N . CYS A 1 104 ? 14.378 -19.267 13.888 1.00 40.41 104 CYS A N 1
ATOM 800 C CA . CYS A 1 104 ? 15.237 -19.894 12.883 1.00 40.41 104 CYS A CA 1
ATOM 801 C C . CYS A 1 104 ? 14.697 -19.756 11.448 1.00 40.41 104 CYS A C 1
ATOM 803 O O . CYS A 1 104 ? 15.411 -20.068 10.500 1.00 40.41 104 CYS A O 1
ATOM 805 N N . ASN A 1 105 ? 13.487 -19.212 11.252 1.00 53.16 105 ASN A N 1
ATOM 806 C CA . ASN A 1 105 ? 12.873 -19.120 9.920 1.00 53.16 105 ASN A CA 1
ATOM 807 C C . ASN A 1 105 ? 13.033 -17.767 9.208 1.00 53.16 105 ASN A C 1
ATOM 809 O O . ASN A 1 105 ? 12.816 -17.706 7.999 1.00 53.16 105 ASN A O 1
ATOM 813 N N . MET A 1 106 ? 13.424 -16.683 9.888 1.00 52.31 106 MET A N 1
ATOM 814 C CA . MET A 1 106 ? 13.478 -15.361 9.240 1.00 52.31 106 MET A CA 1
ATOM 815 C C . MET A 1 106 ? 14.625 -15.243 8.223 1.00 52.31 106 MET A C 1
ATOM 817 O O . MET A 1 106 ? 14.449 -14.630 7.171 1.00 52.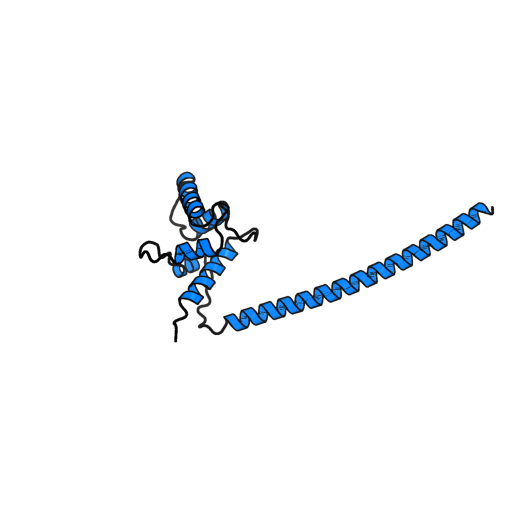31 106 MET A O 1
ATOM 821 N N . GLU A 1 107 ? 15.777 -15.872 8.482 1.00 54.03 107 GLU A N 1
ATOM 822 C CA . GLU A 1 107 ? 16.871 -15.967 7.502 1.00 54.03 107 GLU A CA 1
ATOM 823 C C . GLU A 1 107 ? 16.479 -16.816 6.286 1.00 54.03 107 GLU A C 1
ATOM 825 O O . GLU A 1 107 ? 16.765 -16.425 5.157 1.00 54.03 107 GLU A O 1
ATOM 830 N N . MET A 1 108 ? 15.741 -17.914 6.487 1.00 47.12 108 MET A N 1
ATOM 831 C CA . MET A 1 108 ? 15.209 -18.730 5.388 1.00 47.12 108 MET A CA 1
ATOM 832 C C . MET A 1 108 ? 14.190 -17.967 4.532 1.00 47.12 108 MET A C 1
ATOM 834 O O . MET A 1 108 ? 14.213 -18.090 3.310 1.00 47.12 108 MET A O 1
ATOM 838 N N . VAL A 1 109 ? 13.317 -17.155 5.142 1.00 54.56 109 VAL A N 1
ATOM 839 C CA . VAL A 1 109 ? 12.355 -16.323 4.401 1.00 54.56 109 VAL A CA 1
ATOM 840 C C . VAL A 1 109 ? 13.077 -15.222 3.622 1.00 54.56 109 VAL A C 1
ATOM 842 O O . VAL A 1 109 ? 12.788 -15.051 2.443 1.00 54.56 109 VAL A O 1
ATOM 845 N N . LYS A 1 110 ? 14.058 -14.529 4.223 1.00 59.94 110 LYS A N 1
ATOM 846 C CA . LYS A 1 110 ? 14.886 -13.527 3.522 1.00 59.94 110 LYS A CA 1
ATOM 847 C C . LYS A 1 110 ? 15.679 -14.138 2.362 1.00 59.94 110 LYS A C 1
ATOM 849 O O . LYS A 1 110 ? 15.776 -13.529 1.302 1.00 59.94 110 LYS A O 1
ATOM 854 N N . ALA A 1 111 ? 16.234 -15.335 2.545 1.00 61.03 111 ALA A N 1
ATOM 855 C CA . ALA A 1 111 ? 16.956 -16.042 1.491 1.00 61.03 111 ALA A CA 1
ATOM 856 C C . ALA A 1 111 ? 16.019 -16.466 0.352 1.00 61.03 111 ALA A C 1
ATOM 858 O O . ALA A 1 111 ? 16.357 -16.285 -0.815 1.00 61.03 111 ALA A O 1
ATOM 859 N N . ARG A 1 112 ? 14.819 -16.962 0.682 1.00 60.94 112 ARG A N 1
ATOM 860 C CA . ARG A 1 112 ? 13.814 -17.368 -0.305 1.00 60.94 112 ARG A CA 1
ATOM 861 C C . ARG A 1 112 ? 13.299 -16.178 -1.117 1.00 60.94 112 ARG A C 1
ATOM 863 O O . ARG A 1 112 ? 13.295 -16.258 -2.339 1.00 60.94 112 ARG A O 1
ATOM 870 N N . THR A 1 113 ? 12.992 -15.050 -0.472 1.00 71.00 113 THR A N 1
ATOM 871 C CA . THR A 1 113 ? 12.569 -13.831 -1.184 1.00 71.00 113 THR A CA 1
ATOM 872 C C . THR A 1 113 ? 13.698 -13.225 -2.018 1.00 71.00 113 THR A C 1
ATOM 874 O O . THR A 1 113 ? 13.448 -12.718 -3.111 1.00 71.00 113 THR A O 1
ATOM 877 N N . ALA A 1 114 ? 14.951 -13.301 -1.556 1.00 72.50 114 ALA A N 1
ATOM 878 C CA . ALA A 1 114 ? 16.111 -12.867 -2.333 1.00 72.50 114 ALA A CA 1
ATOM 879 C C . ALA A 1 114 ? 16.360 -13.762 -3.559 1.00 72.50 114 ALA A C 1
ATOM 881 O O . ALA A 1 114 ? 16.685 -13.251 -4.633 1.00 72.50 114 ALA A O 1
ATOM 882 N N . GLU A 1 115 ? 16.181 -15.078 -3.424 1.00 79.75 115 GLU A N 1
ATOM 883 C CA . GLU A 1 115 ? 16.291 -16.029 -4.531 1.00 79.75 115 GLU A CA 1
ATOM 884 C C . GLU A 1 115 ? 15.157 -15.843 -5.547 1.00 79.75 115 GLU A C 1
ATOM 886 O O . GLU A 1 115 ? 15.424 -15.741 -6.746 1.00 79.75 115 GLU A O 1
ATOM 891 N N . GLU A 1 116 ? 13.917 -15.671 -5.082 1.00 82.62 116 GLU A N 1
ATOM 892 C CA . GLU A 1 116 ? 12.761 -15.340 -5.924 1.00 82.62 116 GLU A CA 1
ATOM 893 C C . GLU A 1 116 ? 12.973 -14.008 -6.665 1.00 82.62 116 GLU A C 1
ATOM 895 O O . GLU A 1 116 ? 12.761 -13.924 -7.878 1.00 82.62 116 GLU A O 1
ATOM 900 N N . ALA A 1 117 ? 13.489 -12.976 -5.987 1.00 80.25 117 ALA A N 1
ATOM 901 C CA . ALA A 1 117 ? 13.827 -11.697 -6.611 1.00 80.25 117 ALA A CA 1
ATOM 902 C C . ALA A 1 117 ? 14.966 -11.827 -7.638 1.00 80.25 117 ALA A C 1
ATOM 904 O O . ALA A 1 117 ? 14.926 -11.198 -8.700 1.00 80.25 117 ALA A O 1
ATOM 905 N N . ALA A 1 118 ? 15.982 -12.649 -7.363 1.00 87.75 118 ALA A N 1
ATOM 906 C CA . ALA A 1 118 ? 17.058 -12.931 -8.311 1.00 87.75 118 ALA A CA 1
ATOM 907 C C . ALA A 1 118 ? 16.542 -13.699 -9.538 1.00 87.75 118 ALA A C 1
ATOM 909 O O . ALA A 1 118 ? 16.957 -13.414 -10.665 1.00 87.75 118 ALA A O 1
ATOM 910 N N . GLN A 1 119 ? 15.608 -14.630 -9.339 1.00 92.56 119 GLN A N 1
ATOM 911 C CA . GLN A 1 119 ? 14.970 -15.384 -10.410 1.00 92.56 119 GLN A CA 1
ATOM 912 C C . GLN A 1 119 ? 14.111 -14.478 -11.299 1.00 92.56 119 GLN A C 1
ATOM 914 O O . GLN A 1 119 ? 14.254 -14.519 -12.521 1.00 92.56 119 GLN A O 1
ATOM 919 N N . LEU A 1 120 ? 13.294 -13.604 -10.706 1.00 89.38 120 LEU A N 1
ATOM 920 C CA . LEU A 1 120 ? 12.517 -12.597 -11.435 1.00 89.38 120 LEU A CA 1
ATOM 921 C C . LEU A 1 120 ? 13.422 -11.656 -12.239 1.00 89.38 120 LEU A C 1
ATOM 923 O O . LEU A 1 120 ? 13.160 -11.400 -13.412 1.00 89.38 120 LEU A O 1
ATOM 927 N N . ARG A 1 121 ? 14.542 -11.198 -11.662 1.00 92.44 121 ARG A N 1
ATOM 928 C CA . ARG A 1 121 ? 15.527 -10.363 -12.377 1.00 92.44 121 ARG A CA 1
ATOM 929 C C . ARG A 1 121 ? 16.138 -11.078 -13.583 1.00 92.44 121 ARG A C 1
ATOM 931 O O . ARG A 1 121 ? 16.338 -10.437 -14.614 1.00 92.44 121 ARG A O 1
ATOM 938 N N . ARG A 1 122 ? 16.423 -12.383 -13.478 1.00 92.00 122 ARG A N 1
ATOM 939 C CA . ARG A 1 122 ? 16.890 -13.192 -14.621 1.00 92.00 122 ARG A CA 1
ATOM 940 C C . ARG A 1 122 ? 15.822 -13.266 -15.709 1.00 92.00 122 ARG A C 1
ATOM 942 O O . ARG A 1 122 ? 16.120 -12.925 -16.846 1.00 92.00 122 ARG A O 1
ATOM 949 N N . GLN A 1 123 ? 14.577 -13.581 -15.345 1.00 92.56 123 GLN A N 1
ATOM 950 C CA . GLN A 1 123 ? 13.467 -13.633 -16.303 1.00 92.56 123 GLN A CA 1
ATOM 951 C C . GLN A 1 123 ? 13.249 -12.294 -17.017 1.00 92.56 123 GLN A C 1
ATOM 953 O O . GLN A 1 123 ? 13.091 -12.273 -18.234 1.00 92.56 123 GLN A O 1
ATOM 958 N N . ILE A 1 124 ? 13.292 -11.169 -16.293 1.00 93.69 124 ILE A N 1
ATOM 959 C CA . ILE A 1 124 ? 13.173 -9.828 -16.889 1.00 93.69 124 ILE A CA 1
ATOM 960 C C . ILE A 1 124 ? 14.294 -9.589 -17.902 1.00 93.69 124 ILE A C 1
ATOM 962 O O . ILE A 1 124 ? 14.037 -9.066 -18.986 1.00 93.69 124 ILE A O 1
ATOM 966 N N . LYS A 1 125 ? 15.529 -9.985 -17.579 1.00 93.19 125 LYS A N 1
ATOM 967 C CA . LYS A 1 125 ? 16.666 -9.837 -18.490 1.00 93.19 125 LYS A CA 1
ATOM 968 C C . LYS A 1 125 ? 16.485 -10.670 -19.763 1.00 93.19 125 LYS A C 1
ATOM 970 O O . LYS A 1 125 ? 16.685 -10.137 -20.851 1.00 93.19 125 LYS A O 1
ATOM 975 N N . ASP A 1 126 ? 16.049 -11.921 -19.635 1.00 92.94 126 ASP A N 1
ATOM 976 C CA . ASP A 1 126 ? 15.821 -12.812 -20.780 1.00 92.94 126 ASP A CA 1
ATOM 977 C C . ASP A 1 126 ? 14.660 -12.326 -21.663 1.00 92.94 126 ASP A C 1
ATOM 979 O O . ASP A 1 126 ? 14.777 -12.279 -22.888 1.00 92.94 126 ASP A O 1
ATOM 983 N N . LEU A 1 127 ? 13.556 -11.885 -21.049 1.00 92.50 127 LEU A N 1
ATOM 984 C CA . LEU A 1 127 ? 12.427 -11.280 -21.760 1.00 92.50 127 LEU A CA 1
ATOM 985 C C . LEU A 1 127 ? 12.829 -9.988 -22.476 1.00 92.50 127 LEU A C 1
ATOM 987 O O . LEU A 1 127 ? 12.369 -9.743 -23.590 1.00 92.50 127 LEU A O 1
ATOM 991 N N . THR A 1 128 ? 13.693 -9.175 -21.865 1.00 94.19 128 THR A N 1
ATOM 992 C CA . THR A 1 128 ? 14.190 -7.935 -22.478 1.00 94.19 128 THR A CA 1
ATOM 993 C C . THR A 1 128 ? 15.028 -8.247 -23.714 1.00 94.19 128 THR A C 1
ATOM 995 O O . THR A 1 128 ? 14.726 -7.725 -24.783 1.00 94.19 128 THR A O 1
ATOM 998 N N . ALA A 1 129 ? 15.980 -9.177 -23.609 1.00 92.50 129 ALA A N 1
ATOM 999 C CA . ALA A 1 129 ? 16.807 -9.589 -24.743 1.00 92.50 129 ALA A CA 1
ATOM 1000 C C . ALA A 1 129 ? 15.970 -10.201 -25.883 1.00 92.50 129 ALA A C 1
ATOM 1002 O O . ALA A 1 129 ? 16.165 -9.876 -27.055 1.00 92.50 129 ALA A O 1
ATOM 1003 N N . SER A 1 130 ? 14.988 -11.043 -25.541 1.00 92.38 130 SER A N 1
ATOM 1004 C CA . SER A 1 130 ? 14.051 -11.622 -26.512 1.00 92.38 130 SER A CA 1
ATOM 1005 C C . SER A 1 130 ? 13.229 -10.542 -27.226 1.00 92.38 130 SER A C 1
ATOM 1007 O O . SER A 1 130 ? 13.073 -10.569 -28.450 1.00 92.38 130 SER A O 1
ATOM 1009 N N . LYS A 1 131 ? 12.761 -9.528 -26.486 1.00 94.50 131 LYS A N 1
ATOM 1010 C CA . LYS A 1 131 ? 12.027 -8.394 -27.055 1.00 94.50 131 LYS A CA 1
ATOM 1011 C C . LYS A 1 131 ? 12.904 -7.554 -27.984 1.00 94.50 131 LYS A C 1
ATOM 1013 O O . LYS A 1 131 ? 12.439 -7.175 -29.054 1.00 94.50 131 LYS A O 1
ATOM 1018 N N . GLU A 1 132 ? 14.154 -7.286 -27.616 1.00 92.56 132 GLU A N 1
ATOM 1019 C CA . GLU A 1 132 ? 15.102 -6.551 -28.464 1.00 92.56 132 GLU A CA 1
ATOM 1020 C C . GLU A 1 132 ? 15.374 -7.291 -29.780 1.00 92.56 132 GLU A C 1
ATOM 1022 O O . GLU A 1 132 ? 15.345 -6.680 -30.849 1.00 92.56 132 GLU A O 1
ATOM 1027 N N . GLN A 1 133 ? 15.546 -8.615 -29.726 1.00 90.19 133 GLN A N 1
ATOM 1028 C CA . GLN A 1 133 ? 15.717 -9.438 -30.922 1.00 90.19 133 GLN A CA 1
ATOM 1029 C C . GLN A 1 133 ? 14.472 -9.413 -31.821 1.00 90.19 133 GLN A C 1
ATOM 1031 O O . GLN A 1 133 ? 14.594 -9.253 -33.036 1.00 90.19 133 GLN A O 1
ATOM 1036 N N . ALA A 1 134 ? 13.273 -9.526 -31.243 1.00 93.56 134 ALA A N 1
ATOM 1037 C CA . ALA A 1 134 ? 12.025 -9.461 -32.002 1.00 93.56 134 ALA A CA 1
ATOM 1038 C C . ALA A 1 134 ? 11.831 -8.094 -32.678 1.00 93.56 134 ALA A C 1
ATOM 1040 O O . ALA A 1 134 ? 11.421 -8.031 -33.837 1.00 93.56 134 ALA A O 1
ATOM 1041 N N . VAL A 1 135 ? 12.167 -7.001 -31.985 1.00 95.44 135 VAL A N 1
ATOM 1042 C CA . VAL A 1 135 ? 12.117 -5.645 -32.551 1.00 95.44 135 VAL A CA 1
ATOM 1043 C C . VAL A 1 135 ? 13.123 -5.491 -33.693 1.00 95.44 135 VAL A C 1
ATOM 1045 O O . VAL A 1 135 ? 12.772 -4.942 -34.736 1.00 95.44 135 VAL A O 1
ATOM 1048 N N . ALA A 1 136 ? 14.344 -6.011 -33.542 1.00 91.94 136 ALA A N 1
ATOM 1049 C CA . ALA A 1 136 ? 15.347 -5.984 -34.605 1.00 91.94 136 ALA A CA 1
ATOM 1050 C C . ALA A 1 136 ? 14.894 -6.769 -35.849 1.00 91.94 136 ALA A C 1
ATOM 1052 O O . ALA A 1 136 ? 15.049 -6.290 -36.973 1.00 91.94 136 ALA A O 1
ATOM 1053 N N . GLU A 1 137 ? 14.278 -7.941 -35.664 1.00 93.75 137 GLU A N 1
ATOM 1054 C CA . GLU A 1 137 ? 13.734 -8.727 -36.775 1.00 93.75 137 GLU A CA 1
ATOM 1055 C C . GLU A 1 137 ? 12.571 -8.002 -37.472 1.00 93.75 137 GLU A C 1
ATOM 1057 O O . GLU A 1 137 ? 12.513 -7.957 -38.703 1.00 93.75 137 GLU A O 1
ATOM 1062 N N . GLN A 1 138 ? 11.665 -7.385 -36.707 1.00 93.56 138 GLN A N 1
ATOM 1063 C CA . GLN A 1 138 ? 10.574 -6.585 -37.270 1.00 93.56 138 GLN A CA 1
ATOM 1064 C C . GLN A 1 138 ? 11.093 -5.377 -38.061 1.00 93.56 138 GLN A C 1
ATOM 1066 O O . GLN A 1 138 ? 10.586 -5.108 -39.151 1.00 93.56 138 GLN A O 1
ATOM 1071 N N . ALA A 1 139 ? 12.124 -4.691 -37.564 1.00 93.56 139 ALA A N 1
ATOM 1072 C CA . ALA A 1 139 ? 12.752 -3.573 -38.265 1.00 93.56 139 ALA A CA 1
ATOM 1073 C C . ALA A 1 139 ? 13.397 -4.013 -39.591 1.00 93.56 139 ALA A C 1
ATOM 1075 O O . ALA A 1 139 ? 13.224 -3.343 -40.609 1.00 93.56 139 ALA A O 1
ATOM 1076 N N . ALA A 1 140 ? 14.077 -5.165 -39.611 1.00 93.88 140 ALA A N 1
ATOM 1077 C CA . ALA A 1 140 ? 14.661 -5.715 -40.834 1.00 93.88 140 ALA A CA 1
ATOM 1078 C C . ALA A 1 140 ? 13.591 -6.054 -41.887 1.00 93.88 140 ALA A C 1
ATOM 1080 O O . ALA A 1 140 ? 13.754 -5.730 -43.063 1.00 93.88 140 ALA A O 1
ATOM 1081 N N . ARG A 1 141 ? 12.465 -6.647 -41.465 1.00 94.69 141 ARG A N 1
ATOM 1082 C CA . ARG A 1 141 ? 11.333 -6.933 -42.364 1.00 94.69 141 ARG A CA 1
ATOM 1083 C C . ARG A 1 141 ? 10.712 -5.657 -42.931 1.00 94.69 141 ARG A C 1
ATOM 1085 O O . ARG A 1 141 ? 10.359 -5.635 -44.106 1.00 94.69 141 ARG A O 1
ATOM 1092 N N . LEU A 1 142 ? 10.585 -4.601 -42.124 1.00 93.44 142 LEU A N 1
ATOM 1093 C CA . LEU A 1 142 ? 10.061 -3.317 -42.593 1.00 93.44 142 LEU A CA 1
ATOM 1094 C C . LEU A 1 142 ? 10.978 -2.694 -43.654 1.00 93.44 142 LEU A C 1
ATOM 1096 O O . LEU A 1 142 ? 10.489 -2.296 -44.707 1.00 93.44 142 LEU A O 1
ATOM 1100 N N . ALA A 1 143 ? 12.293 -2.697 -43.422 1.00 93.50 143 ALA A N 1
ATOM 1101 C CA . ALA A 1 143 ? 13.265 -2.177 -44.382 1.00 93.50 143 ALA A CA 1
ATOM 1102 C C . ALA A 1 143 ? 13.213 -2.916 -45.735 1.00 93.50 143 ALA A C 1
ATOM 1104 O O . ALA A 1 143 ? 13.340 -2.293 -46.788 1.00 93.50 143 ALA A O 1
ATOM 1105 N N . GLU A 1 144 ? 12.984 -4.234 -45.730 1.00 92.88 144 GLU A N 1
ATOM 1106 C CA . GLU A 1 144 ? 12.809 -5.013 -46.965 1.00 92.88 144 GLU A CA 1
ATOM 1107 C C . GLU A 1 144 ? 11.522 -4.625 -47.714 1.00 92.88 144 GLU A C 1
ATOM 1109 O O . GLU A 1 144 ? 11.531 -4.468 -48.939 1.00 92.88 144 GLU A O 1
ATOM 1114 N N . VAL A 1 145 ? 10.419 -4.417 -46.986 1.00 94.56 145 VAL A N 1
ATOM 1115 C CA . VAL A 1 145 ? 9.149 -3.957 -47.567 1.00 94.56 145 VAL A CA 1
ATOM 1116 C C . VAL A 1 145 ? 9.297 -2.561 -48.174 1.00 94.56 145 VAL A C 1
ATOM 1118 O O . VAL A 1 145 ? 8.852 -2.346 -49.301 1.00 94.56 145 VAL A O 1
ATOM 1121 N N . GLU A 1 146 ? 9.953 -1.634 -47.475 1.00 93.69 146 GLU A N 1
ATOM 1122 C CA . GLU A 1 146 ? 10.217 -0.275 -47.966 1.00 93.69 146 GLU A CA 1
ATOM 1123 C C . GLU A 1 146 ? 11.117 -0.280 -49.209 1.00 93.69 146 GLU A C 1
ATOM 1125 O O . GLU A 1 146 ? 10.824 0.402 -50.192 1.00 93.69 146 GLU A O 1
ATOM 1130 N N . ALA A 1 147 ? 12.174 -1.100 -49.217 1.00 92.62 147 ALA A N 1
ATOM 1131 C CA . ALA A 1 147 ? 13.048 -1.245 -50.379 1.00 92.62 147 ALA A CA 1
ATOM 1132 C C . ALA A 1 147 ? 12.280 -1.762 -51.606 1.00 92.62 147 ALA A C 1
ATOM 1134 O O . ALA A 1 147 ? 12.435 -1.232 -52.711 1.00 92.62 147 ALA A O 1
ATOM 1135 N N . ARG A 1 148 ? 11.412 -2.763 -51.407 1.00 93.38 148 ARG A N 1
ATOM 1136 C CA . ARG A 1 148 ? 10.572 -3.323 -52.471 1.00 93.38 148 ARG A CA 1
ATOM 1137 C C . ARG A 1 148 ? 9.525 -2.326 -52.965 1.00 93.38 148 ARG A C 1
ATOM 1139 O O . ARG A 1 148 ? 9.288 -2.262 -54.170 1.00 93.38 148 ARG A O 1
ATOM 1146 N N . ALA A 1 149 ? 8.927 -1.541 -52.068 1.00 90.88 149 ALA A N 1
ATOM 1147 C CA . ALA A 1 149 ? 7.993 -0.476 -52.429 1.00 90.88 149 ALA A CA 1
ATOM 1148 C C . ALA A 1 149 ? 8.675 0.585 -53.306 1.00 90.88 149 ALA A C 1
ATOM 1150 O O . ALA A 1 149 ? 8.186 0.873 -54.397 1.00 90.88 149 ALA A O 1
ATOM 1151 N N . GLY A 1 150 ? 9.857 1.062 -52.904 1.00 90.69 150 GLY A N 1
ATOM 1152 C CA . GLY A 1 150 ? 10.615 2.046 -53.680 1.00 90.69 150 GLY A CA 1
ATOM 1153 C C . GLY A 1 150 ? 11.104 1.521 -55.037 1.00 90.69 150 GLY A C 1
ATOM 1154 O O . GLY A 1 150 ? 11.234 2.285 -55.993 1.00 90.69 150 GLY A O 1
ATOM 1155 N N . GLU A 1 151 ? 11.380 0.220 -55.175 1.00 89.44 151 GLU A N 1
ATOM 1156 C CA . GLU A 1 151 ? 11.681 -0.373 -56.486 1.00 89.44 151 GLU A CA 1
ATOM 1157 C C . GLU A 1 151 ? 10.452 -0.391 -57.407 1.00 89.44 151 GLU A C 1
ATOM 1159 O O . GLU A 1 151 ? 10.578 -0.069 -58.594 1.00 89.44 151 GLU A O 1
ATOM 1164 N N . LEU A 1 152 ? 9.276 -0.698 -56.848 1.00 89.19 152 LEU A N 1
ATOM 1165 C CA . LEU A 1 152 ? 8.001 -0.672 -57.561 1.00 89.19 152 LEU A CA 1
ATOM 1166 C C . LEU A 1 152 ? 7.651 0.742 -58.042 1.00 89.19 152 LEU A C 1
ATOM 1168 O O . LEU A 1 152 ? 7.299 0.910 -59.207 1.00 89.19 152 LEU A O 1
ATOM 1172 N N . GLU A 1 153 ? 7.795 1.756 -57.181 1.00 87.44 153 GLU A N 1
ATOM 1173 C CA . GLU A 1 153 ? 7.543 3.164 -57.529 1.00 87.44 153 GLU A CA 1
ATOM 1174 C C . GLU A 1 153 ? 8.400 3.602 -58.721 1.00 87.44 153 GLU A C 1
ATOM 1176 O O . GLU A 1 153 ? 7.872 4.077 -59.726 1.00 87.44 153 GLU A O 1
ATOM 1181 N N . ARG A 1 154 ? 9.706 3.302 -58.691 1.00 88.44 154 ARG A N 1
ATOM 1182 C CA . ARG A 1 154 ? 10.600 3.583 -59.826 1.00 88.44 154 ARG A CA 1
ATOM 1183 C C . ARG A 1 154 ? 10.215 2.812 -61.091 1.00 88.44 154 ARG A C 1
ATOM 1185 O O . ARG A 1 154 ? 10.562 3.234 -62.190 1.00 88.44 154 ARG A O 1
ATOM 1192 N N . GLN A 1 155 ? 9.599 1.635 -60.967 1.00 83.25 155 GLN A N 1
ATOM 1193 C CA . GLN A 1 155 ? 9.111 0.855 -62.108 1.00 83.25 155 GLN A CA 1
ATOM 1194 C C . GLN A 1 155 ? 7.879 1.502 -62.743 1.00 83.25 155 GLN A C 1
ATOM 1196 O O . GLN A 1 155 ? 7.790 1.514 -63.968 1.00 83.25 155 GLN A O 1
ATOM 1201 N N . VAL A 1 156 ? 6.982 2.057 -61.925 1.00 85.69 156 VAL A N 1
ATOM 1202 C CA . VAL A 1 156 ? 5.795 2.796 -62.372 1.00 85.69 156 VAL A CA 1
ATOM 1203 C C . VAL A 1 156 ? 6.190 4.112 -63.042 1.00 85.69 156 VAL A C 1
ATOM 1205 O O . VAL A 1 156 ? 5.685 4.399 -64.116 1.00 85.69 156 VAL A O 1
ATOM 1208 N N . GLU A 1 157 ? 7.145 4.867 -62.490 1.00 83.62 157 GLU A N 1
ATOM 1209 C CA . GLU A 1 157 ? 7.626 6.128 -63.095 1.00 83.62 157 GLU A CA 1
ATOM 1210 C C . GLU A 1 157 ? 8.315 5.949 -64.462 1.00 83.62 157 GLU A C 1
ATOM 1212 O O . GLU A 1 157 ? 8.522 6.920 -65.190 1.00 83.62 157 GLU A O 1
ATOM 1217 N N . ARG A 1 158 ? 8.716 4.720 -64.809 1.00 79.94 158 ARG A N 1
ATOM 1218 C CA . ARG A 1 158 ? 9.357 4.384 -66.090 1.00 79.94 158 ARG A CA 1
ATOM 1219 C C . ARG A 1 158 ? 8.377 3.906 -67.172 1.00 79.94 158 ARG A C 1
ATOM 1221 O O . ARG A 1 158 ? 8.841 3.649 -68.284 1.00 79.94 158 ARG A O 1
ATOM 1228 N N . GLN A 1 159 ? 7.092 3.733 -66.855 1.00 65.06 159 GLN A N 1
ATOM 1229 C CA . GLN A 1 159 ? 6.030 3.368 -67.807 1.00 65.06 159 GLN A CA 1
ATOM 1230 C C . GLN A 1 159 ? 5.258 4.603 -68.267 1.00 65.06 159 GLN A C 1
ATOM 1232 O O . GLN A 1 159 ? 4.860 4.606 -69.453 1.00 65.06 159 GLN A O 1
#

pLDDT: mean 80.03, std 15.91, range [34.19, 95.44]

Organism: NCBI:txid1411642

Radius of gyration: 28.29 Å; chains: 1; bounding box: 42×35×99 Å

InterPro domains:
  IPR002048 EF-h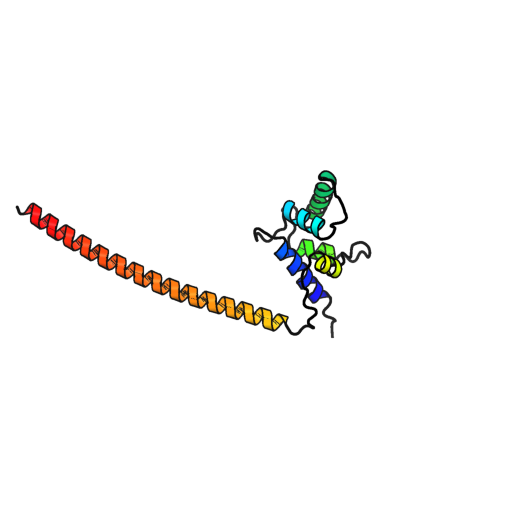and domain [PS50222] (12-43)
  IPR011992 EF-hand domain pair [SSF47473] (8-64)
  IPR018247 EF-Hand 1, calcium-binding site [PS00018] (21-33)

Secondary structure (DSSP, 8-state):
---THHHHHHHHHHHHHHHH-SS-SSEE-HHHHHHHHHHH-TT----HHHHHHHHHHHHHHH-BTBEEHHHHHHHHH---TTT---HHHHHHHTT-------TTSHHHHHHHHHHHHHHHHHHHHHHHHHHHHHHHHHHHHHHHHHHHHHHHHHHHTT-